Protein AF-A0A9E0HLI6-F1 (afdb_monomer)

pLDDT: mean 82.78, std 9.93, range [48.47, 95.69]

Nearest PDB structures (foldseek):
  3kdg-assembly1_B  TM=6.572E-01  e=7.613E-06  Bacillus subtilis
  3kdg-assembly1_A  TM=6.436E-01  e=4.019E-05  Bacillus subtilis
  3kdk-assembly1_B  TM=6.484E-01  e=6.187E-05  Bacillus subtilis
  3gab-assembly3_D-2  TM=6.765E-01  e=1.876E-04  Bacillus subtilis
  3ncv-assembly1_A  TM=6.782E-01  e=1.725E-03  Neisseria gonorrhoeae FA 1090

Sequence (127 aa):
APDHALLASILPELHAMGFQLEALSGRTVVVNGVPAESGGEDPADLLGQLLEQTQAQGGALKTDRQATLARSMARSAMHQPAQALGTAQMHDLIDRLFACEMPYFTPGGKPVLITYGPQELDERFER

Structure (mmCIF, N/CA/C/O backbone):
data_AF-A0A9E0HLI6-F1
#
_entry.id   AF-A0A9E0HLI6-F1
#
loop_
_atom_site.group_PDB
_atom_site.id
_atom_site.type_symbol
_atom_site.label_atom_id
_atom_site.label_alt_id
_atom_site.label_comp_id
_atom_site.label_asym_id
_atom_site.label_entity_id
_atom_site.label_seq_id
_atom_site.pdbx_PDB_ins_code
_atom_site.Cartn_x
_atom_site.Cartn_y
_atom_site.Cartn_z
_atom_site.occupancy
_atom_site.B_iso_or_equiv
_atom_site.auth_seq_id
_atom_site.auth_comp_id
_atom_site.auth_asym_id
_atom_site.auth_atom_id
_atom_site.pdbx_PDB_model_num
ATOM 1 N N . ALA A 1 1 ? 23.115 -0.185 -11.798 1.00 48.47 1 ALA A N 1
ATOM 2 C CA . ALA A 1 1 ? 23.795 -1.450 -12.155 1.00 48.47 1 ALA A CA 1
ATOM 3 C C . ALA A 1 1 ? 23.010 -2.645 -11.612 1.00 48.47 1 ALA A C 1
ATOM 5 O O . ALA A 1 1 ? 22.706 -3.509 -12.421 1.00 48.47 1 ALA A O 1
ATOM 6 N N . PRO A 1 2 ? 22.580 -2.660 -10.334 1.00 64.06 2 PRO A N 1
ATOM 7 C CA . PRO A 1 2 ? 21.616 -3.651 -9.839 1.00 64.06 2 PRO A CA 1
ATOM 8 C C . PRO A 1 2 ? 20.154 -3.335 -10.216 1.00 64.06 2 PRO A C 1
ATOM 10 O O . PRO A 1 2 ? 19.418 -4.248 -10.574 1.00 64.06 2 PRO A O 1
ATOM 13 N N . ASP A 1 3 ? 19.752 -2.057 -10.241 1.00 72.75 3 ASP A N 1
ATOM 14 C CA . ASP A 1 3 ? 18.327 -1.688 -10.372 1.00 72.75 3 ASP A CA 1
ATOM 15 C C . ASP A 1 3 ? 17.706 -2.056 -11.720 1.00 72.75 3 ASP A C 1
ATOM 17 O O . ASP A 1 3 ? 16.580 -2.530 -11.761 1.00 72.75 3 ASP A O 1
ATOM 21 N N . HIS A 1 4 ? 18.441 -1.909 -12.830 1.00 80.38 4 HIS A N 1
ATOM 22 C CA . HIS A 1 4 ? 17.942 -2.326 -14.146 1.00 80.38 4 HIS A CA 1
ATOM 23 C C . HIS A 1 4 ? 17.760 -3.848 -14.208 1.00 80.38 4 HIS A C 1
ATOM 25 O O . HIS A 1 4 ? 16.746 -4.324 -14.716 1.00 80.38 4 HIS A O 1
ATOM 31 N N . ALA A 1 5 ? 18.728 -4.624 -13.713 1.00 80.50 5 ALA A N 1
ATOM 32 C CA . ALA A 1 5 ? 18.629 -6.081 -13.720 1.00 80.50 5 ALA A CA 1
ATOM 33 C C . ALA A 1 5 ? 17.463 -6.552 -12.837 1.00 80.50 5 ALA A C 1
ATOM 35 O O . ALA A 1 5 ? 16.698 -7.430 -13.235 1.00 80.50 5 ALA A O 1
ATOM 36 N N . LEU A 1 6 ? 17.281 -5.909 -11.679 1.00 82.00 6 LEU A N 1
ATOM 37 C CA . LEU A 1 6 ? 16.135 -6.143 -10.813 1.00 82.00 6 LEU A CA 1
ATOM 38 C C . LEU A 1 6 ? 14.825 -5.786 -11.518 1.00 82.00 6 LEU A C 1
ATOM 40 O O . LEU A 1 6 ? 13.954 -6.646 -11.590 1.00 82.00 6 LEU A O 1
ATOM 44 N N . LEU A 1 7 ? 14.704 -4.583 -12.084 1.00 85.00 7 LEU A N 1
ATOM 45 C CA . LEU A 1 7 ? 13.510 -4.118 -12.794 1.00 85.00 7 LEU A CA 1
ATOM 46 C C . LEU A 1 7 ? 13.133 -5.062 -13.935 1.00 85.00 7 LEU A C 1
ATOM 48 O O . LEU A 1 7 ? 11.987 -5.485 -14.016 1.00 85.00 7 LEU A O 1
ATOM 52 N N . ALA A 1 8 ? 14.099 -5.453 -14.769 1.00 83.31 8 ALA A N 1
ATOM 53 C CA . ALA A 1 8 ? 13.871 -6.404 -15.853 1.00 83.31 8 ALA A CA 1
ATOM 54 C C . ALA A 1 8 ? 13.378 -7.758 -15.328 1.00 83.31 8 ALA A C 1
ATOM 56 O O . ALA A 1 8 ? 12.525 -8.386 -15.947 1.00 83.31 8 ALA A O 1
ATOM 57 N N . SER A 1 9 ? 13.879 -8.193 -14.167 1.00 83.81 9 SER A N 1
ATOM 58 C CA . SER A 1 9 ? 13.417 -9.433 -13.557 1.00 83.81 9 SER A CA 1
ATOM 59 C C . SER A 1 9 ? 11.980 -9.333 -13.042 1.00 83.81 9 SER A C 1
ATOM 61 O O . SER A 1 9 ? 11.282 -10.338 -13.132 1.00 83.81 9 SER A O 1
ATOM 63 N N . ILE A 1 10 ? 11.565 -8.195 -12.455 1.00 84.56 10 ILE A N 1
ATOM 64 C CA . ILE A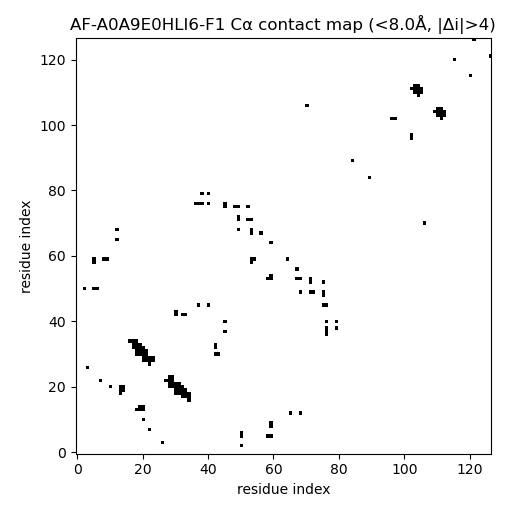 1 10 ? 10.247 -7.993 -11.807 1.00 84.56 10 ILE A CA 1
ATOM 65 C C . ILE A 1 10 ? 9.199 -7.349 -12.733 1.00 84.56 10 ILE A C 1
ATOM 67 O O . ILE A 1 10 ? 8.094 -7.041 -12.294 1.00 84.56 10 ILE A O 1
ATOM 71 N N . LEU A 1 11 ? 9.550 -7.079 -13.994 1.00 86.12 11 LEU A N 1
ATOM 72 C CA . LEU A 1 11 ? 8.691 -6.382 -14.954 1.00 86.12 11 LEU A CA 1
ATOM 73 C C . LEU A 1 11 ? 7.308 -7.047 -15.117 1.00 86.12 11 LEU A C 1
ATOM 75 O O . LEU A 1 11 ? 6.317 -6.317 -15.082 1.00 86.12 11 LEU A O 1
ATOM 79 N N . PRO A 1 12 ? 7.195 -8.389 -15.234 1.00 85.81 12 PRO A N 1
ATOM 80 C CA . PRO A 1 12 ? 5.893 -9.049 -15.342 1.00 85.81 12 PRO A CA 1
ATOM 81 C C . PRO A 1 12 ? 5.006 -8.815 -14.114 1.00 85.81 12 PRO A C 1
ATOM 83 O O . PRO A 1 12 ? 3.805 -8.589 -14.245 1.00 85.81 12 PRO A O 1
ATOM 86 N N . GLU A 1 13 ? 5.585 -8.840 -12.914 1.00 84.69 13 GLU A N 1
ATOM 87 C CA . GLU A 1 13 ? 4.858 -8.581 -11.674 1.00 84.69 13 GLU A CA 1
ATOM 88 C C . GLU A 1 13 ? 4.461 -7.106 -11.542 1.00 84.69 13 GLU A C 1
ATOM 90 O O . GLU A 1 13 ? 3.360 -6.813 -11.081 1.00 84.69 13 GLU A O 1
ATOM 95 N N . LEU A 1 14 ? 5.311 -6.173 -11.986 1.00 85.81 14 LEU A N 1
ATOM 96 C CA . LEU A 1 14 ? 4.966 -4.749 -12.053 1.00 85.81 14 LEU A CA 1
ATOM 97 C C . LEU A 1 14 ? 3.782 -4.512 -12.999 1.00 85.81 14 LEU A C 1
ATOM 99 O O . LEU A 1 14 ? 2.852 -3.790 -12.638 1.00 85.81 14 LEU A O 1
ATOM 103 N N . HIS A 1 15 ? 3.770 -5.163 -14.167 1.00 88.06 15 HIS A N 1
ATOM 104 C CA . HIS A 1 15 ? 2.632 -5.117 -15.091 1.00 88.06 15 HIS A CA 1
ATOM 105 C C . HIS A 1 15 ? 1.359 -5.691 -14.462 1.00 88.06 15 HIS A C 1
ATOM 107 O O . HIS A 1 15 ? 0.297 -5.083 -14.579 1.00 88.06 15 HIS A O 1
ATOM 113 N N . ALA A 1 16 ? 1.457 -6.809 -13.736 1.00 85.12 16 ALA A N 1
ATOM 114 C CA . ALA A 1 16 ? 0.320 -7.400 -13.025 1.00 85.12 16 ALA A CA 1
ATOM 115 C C . ALA A 1 16 ? -0.231 -6.497 -11.906 1.00 85.12 16 ALA A C 1
ATOM 117 O O . ALA A 1 16 ? -1.425 -6.533 -11.625 1.00 85.12 16 ALA A O 1
ATOM 118 N N . MET A 1 17 ? 0.618 -5.669 -11.292 1.00 81.56 17 MET A N 1
ATOM 119 C CA . MET A 1 17 ? 0.205 -4.660 -10.310 1.00 81.56 17 MET A CA 1
ATOM 120 C C . MET A 1 17 ? -0.362 -3.383 -10.950 1.00 81.56 17 MET A C 1
ATOM 122 O O . MET A 1 17 ? -0.797 -2.495 -10.226 1.00 81.56 17 MET A O 1
ATOM 126 N N . GLY A 1 18 ? -0.375 -3.276 -12.283 1.00 85.94 18 GLY A N 1
ATOM 127 C CA . GLY A 1 18 ? -0.958 -2.146 -13.011 1.00 85.94 18 GLY A CA 1
ATOM 128 C C . GLY A 1 18 ? 0.038 -1.077 -13.463 1.00 85.94 18 GLY A C 1
ATOM 129 O O . GLY A 1 18 ? -0.382 -0.053 -14.000 1.00 85.94 18 GLY A O 1
ATOM 130 N N . PHE A 1 19 ? 1.347 -1.288 -13.294 1.00 88.25 19 PHE A N 1
ATOM 131 C CA . PHE A 1 19 ? 2.341 -0.415 -13.917 1.00 88.25 19 PHE A CA 1
ATOM 132 C C . PHE A 1 19 ? 2.413 -0.679 -15.422 1.00 88.25 19 PHE A C 1
ATOM 134 O O . PHE A 1 19 ? 2.403 -1.823 -15.867 1.00 88.25 19 PHE A O 1
ATOM 141 N N . GLN A 1 20 ? 2.566 0.373 -16.217 1.00 90.19 20 GLN A N 1
ATOM 142 C CA . GLN A 1 20 ? 2.814 0.270 -17.653 1.00 90.19 20 GLN A CA 1
ATOM 143 C C . GLN A 1 20 ? 4.215 0.802 -17.928 1.00 90.19 20 GLN A C 1
ATOM 145 O O . GLN A 1 20 ? 4.432 2.009 -18.024 1.00 90.19 20 GLN A O 1
ATOM 150 N N . LEU A 1 21 ? 5.177 -0.119 -17.985 1.00 89.75 21 LEU A N 1
ATOM 151 C CA . LEU A 1 21 ? 6.600 0.187 -18.122 1.00 89.75 21 LEU A CA 1
ATOM 152 C C . LEU A 1 21 ? 7.147 -0.370 -19.429 1.00 89.75 21 LEU A C 1
ATOM 154 O O . LEU A 1 21 ? 6.914 -1.540 -19.742 1.00 89.75 21 LEU A O 1
ATOM 158 N N . GLU A 1 22 ? 7.947 0.437 -20.116 1.00 86.50 22 GLU A N 1
ATOM 159 C CA . GLU A 1 22 ? 8.702 0.041 -21.301 1.00 86.50 22 GLU A CA 1
ATOM 160 C C . GLU A 1 22 ? 10.197 0.278 -21.075 1.00 86.50 22 GLU A C 1
ATOM 162 O O . GLU A 1 22 ? 10.638 1.388 -20.775 1.00 86.50 22 GLU A O 1
ATOM 167 N N . ALA A 1 23 ? 10.999 -0.779 -21.211 1.00 80.00 23 ALA A N 1
ATOM 168 C CA . ALA A 1 23 ? 12.450 -0.662 -21.161 1.00 80.00 23 ALA A CA 1
ATOM 169 C C . ALA A 1 23 ? 12.977 -0.201 -22.527 1.00 80.00 23 ALA A C 1
ATOM 171 O O . ALA A 1 23 ? 12.761 -0.868 -23.539 1.00 80.00 23 ALA A O 1
ATOM 172 N N . LEU A 1 24 ? 13.693 0.924 -22.551 1.00 80.31 24 LEU A N 1
ATOM 173 C CA . LEU A 1 24 ? 14.417 1.395 -23.729 1.00 80.31 24 LEU A CA 1
ATOM 174 C C . LEU A 1 24 ? 15.862 0.884 -23.713 1.00 80.31 24 LEU A C 1
ATOM 176 O O . LEU A 1 24 ? 16.362 0.353 -22.721 1.00 80.31 24 LEU A O 1
ATOM 180 N N . SER A 1 25 ? 16.565 1.069 -24.830 1.00 75.88 25 SER A N 1
ATOM 181 C CA . SER A 1 25 ? 17.986 0.742 -24.935 1.00 75.88 25 SER A CA 1
ATOM 182 C C . SER A 1 25 ? 18.816 1.449 -23.855 1.00 75.88 25 SER A C 1
ATOM 184 O O . SER A 1 25 ? 18.703 2.661 -23.666 1.00 75.88 25 SER A O 1
ATOM 186 N N . GLY A 1 26 ? 19.705 0.707 -23.193 1.00 75.75 26 GLY A N 1
ATOM 187 C CA . GLY A 1 26 ? 20.623 1.250 -22.193 1.00 75.75 26 GLY A CA 1
ATOM 188 C C . GLY A 1 26 ? 20.092 1.124 -20.766 1.00 75.75 26 GLY A C 1
ATOM 189 O O . GLY A 1 26 ? 20.014 0.021 -20.244 1.00 75.75 26 GLY A O 1
ATOM 190 N N . ARG A 1 27 ? 19.838 2.253 -20.092 1.00 78.56 27 ARG A N 1
ATOM 191 C CA . ARG A 1 27 ? 19.412 2.318 -18.674 1.00 78.56 27 ARG A CA 1
ATOM 192 C C . ARG A 1 27 ? 18.173 3.187 -18.473 1.00 78.56 27 ARG A C 1
ATOM 194 O O . ARG A 1 27 ? 17.992 3.768 -17.407 1.00 78.56 27 ARG A O 1
ATOM 201 N N . THR A 1 28 ? 17.361 3.292 -19.513 1.00 82.75 28 THR A N 1
ATOM 202 C CA . THR A 1 28 ? 16.213 4.190 -19.560 1.00 82.75 28 THR A CA 1
ATOM 203 C C . THR A 1 28 ? 14.939 3.366 -19.561 1.00 82.75 28 THR A C 1
ATOM 205 O O . THR A 1 28 ? 14.810 2.415 -20.328 1.00 82.75 28 THR A O 1
ATOM 208 N N . VAL A 1 29 ? 14.000 3.740 -18.699 1.00 85.94 29 VAL A N 1
ATOM 209 C CA . VAL A 1 29 ? 12.670 3.138 -18.621 1.00 85.94 29 VAL A CA 1
ATOM 210 C C . VAL A 1 29 ? 11.652 4.246 -18.820 1.00 85.94 29 VAL A C 1
ATOM 212 O O . VAL A 1 29 ? 11.795 5.330 -18.256 1.00 85.94 29 VAL A O 1
ATOM 215 N N . VAL A 1 30 ? 10.649 3.974 -19.643 1.00 88.81 30 VAL A N 1
ATOM 216 C CA . VAL A 1 30 ? 9.499 4.848 -19.850 1.00 88.81 30 VAL A CA 1
ATOM 217 C C . VAL A 1 30 ? 8.360 4.339 -18.983 1.00 88.81 30 VAL A C 1
ATOM 219 O O . VAL A 1 30 ? 8.032 3.151 -19.012 1.00 88.81 30 VAL A O 1
ATOM 222 N N . VAL A 1 31 ? 7.769 5.246 -18.207 1.00 89.06 31 VAL A N 1
ATOM 223 C CA . VAL A 1 31 ? 6.571 4.981 -17.411 1.00 89.06 31 VAL A CA 1
ATOM 224 C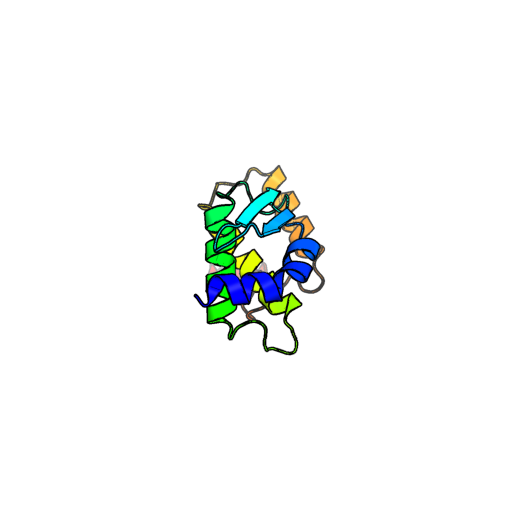 C . VAL A 1 31 ? 5.380 5.577 -18.150 1.00 89.06 31 VAL A C 1
ATOM 226 O O . VAL A 1 31 ? 5.196 6.790 -18.159 1.00 89.06 31 VAL A O 1
ATOM 229 N N . ASN A 1 32 ? 4.590 4.721 -18.792 1.00 88.69 32 ASN A N 1
ATOM 230 C CA . ASN A 1 32 ? 3.373 5.112 -19.508 1.00 88.69 32 ASN A CA 1
ATOM 231 C C . ASN A 1 32 ? 2.155 5.177 -18.573 1.00 88.69 32 ASN A C 1
ATOM 233 O O . ASN A 1 32 ? 1.173 5.848 -18.879 1.00 88.69 32 ASN A O 1
ATOM 237 N N . GLY A 1 33 ? 2.223 4.503 -17.422 1.00 86.75 33 GLY A N 1
ATOM 238 C CA . GLY A 1 33 ? 1.136 4.457 -16.453 1.00 86.75 33 GLY A CA 1
ATOM 239 C C . GLY A 1 33 ? 1.552 3.834 -15.126 1.00 86.75 33 GLY A C 1
ATOM 240 O O . GLY A 1 33 ? 2.462 3.003 -15.064 1.00 86.75 33 GLY A O 1
ATOM 241 N N . VAL A 1 34 ? 0.859 4.244 -14.068 1.00 87.31 34 VAL A N 1
ATOM 242 C CA . VAL A 1 34 ? 0.995 3.724 -12.703 1.00 87.31 34 VAL A CA 1
ATOM 243 C C . VAL A 1 34 ? -0.371 3.251 -12.195 1.00 87.31 34 VAL A C 1
ATOM 245 O O . VAL A 1 34 ? -1.397 3.686 -12.729 1.00 87.31 34 VAL A O 1
ATOM 248 N N . PRO A 1 35 ? -0.415 2.376 -11.178 1.00 83.44 35 PRO A N 1
ATOM 249 C CA . PRO A 1 35 ? -1.671 1.907 -10.599 1.00 83.44 35 PRO A CA 1
ATOM 250 C C . PRO A 1 35 ? -2.486 3.078 -10.041 1.00 83.44 35 PRO A C 1
ATOM 252 O O . PRO A 1 35 ? -1.925 3.981 -9.428 1.00 83.44 35 PRO A O 1
ATOM 255 N N . ALA A 1 36 ? -3.811 3.059 -10.205 1.00 79.19 36 ALA A N 1
ATOM 256 C CA . ALA A 1 36 ? -4.681 4.171 -9.791 1.00 79.19 36 ALA A CA 1
ATOM 257 C C . ALA A 1 36 ? -4.606 4.480 -8.282 1.00 79.19 36 ALA A C 1
ATOM 259 O O . ALA A 1 36 ? -4.866 5.599 -7.845 1.00 79.19 36 ALA A O 1
ATOM 260 N N . GLU A 1 37 ? -4.229 3.483 -7.489 1.00 71.94 37 GLU A N 1
ATOM 261 C CA . GLU A 1 37 ? -4.075 3.556 -6.040 1.00 71.94 37 GLU A CA 1
ATOM 262 C C . GLU A 1 37 ? -2.713 4.089 -5.561 1.00 71.94 37 GLU A C 1
ATOM 264 O O . GLU A 1 37 ? -2.483 4.172 -4.359 1.00 71.94 37 GLU A O 1
ATOM 269 N N . SER A 1 38 ? -1.832 4.537 -6.467 1.00 70.81 38 SER A N 1
ATOM 270 C CA . SER A 1 38 ? -0.546 5.162 -6.113 1.00 70.81 38 SER A CA 1
ATOM 271 C C . SER A 1 38 ? -0.641 6.612 -5.608 1.00 70.81 38 SER A C 1
ATOM 273 O O . SER A 1 38 ? 0.377 7.244 -5.332 1.00 70.81 38 SER A O 1
ATOM 275 N N . GLY A 1 39 ? -1.847 7.175 -5.500 1.00 66.69 39 GLY A N 1
ATOM 276 C CA . GLY A 1 39 ? -2.083 8.461 -4.831 1.00 66.69 39 GLY A CA 1
ATOM 277 C C . GLY A 1 39 ? -1.573 9.709 -5.565 1.00 66.69 39 GLY A C 1
ATOM 278 O O . GLY A 1 39 ? -1.677 10.806 -5.022 1.00 66.69 39 GLY A O 1
ATOM 279 N N . GLY A 1 40 ? -1.061 9.594 -6.794 1.00 67.81 40 GLY A N 1
ATOM 280 C CA . GLY A 1 40 ? -0.542 10.743 -7.552 1.00 67.81 40 GLY A CA 1
ATOM 281 C C . GLY A 1 40 ? 0.879 11.169 -7.163 1.00 67.81 40 GLY A C 1
ATOM 282 O O . GLY A 1 40 ? 1.264 12.307 -7.421 1.00 67.81 40 GLY A O 1
ATOM 283 N N . GLU A 1 41 ? 1.645 10.273 -6.537 1.00 72.00 41 GLU A N 1
ATOM 284 C CA . GLU A 1 41 ? 3.095 10.421 -6.379 1.00 72.00 41 GLU A CA 1
ATOM 285 C C . GLU A 1 41 ? 3.799 10.483 -7.747 1.00 72.00 41 GLU A C 1
ATOM 287 O O . GLU A 1 41 ? 3.281 9.967 -8.745 1.00 72.00 41 GLU A O 1
ATOM 292 N N . ASP A 1 42 ? 4.978 11.113 -7.803 1.00 83.00 42 ASP A N 1
ATOM 293 C CA . ASP A 1 42 ? 5.786 11.107 -9.021 1.00 83.00 42 ASP A CA 1
ATOM 294 C C . ASP A 1 42 ? 6.105 9.651 -9.428 1.00 83.00 42 ASP A C 1
ATOM 296 O O . ASP A 1 42 ? 6.606 8.870 -8.610 1.00 83.00 42 ASP A O 1
ATOM 300 N N . PRO A 1 43 ? 5.813 9.245 -10.677 1.00 84.06 43 PRO A N 1
ATOM 301 C CA . PRO A 1 43 ? 6.004 7.865 -11.111 1.00 84.06 43 PRO A CA 1
ATOM 302 C C . PRO A 1 43 ? 7.447 7.362 -11.004 1.00 84.06 43 PRO A C 1
ATOM 304 O O . PRO A 1 43 ? 7.656 6.162 -10.805 1.00 84.06 43 PRO A O 1
ATOM 307 N N . ALA A 1 44 ? 8.440 8.244 -11.162 1.00 84.25 44 ALA A N 1
ATOM 308 C CA . ALA A 1 44 ? 9.842 7.871 -11.046 1.00 84.25 44 ALA A CA 1
ATOM 309 C C . ALA A 1 44 ? 10.229 7.659 -9.579 1.00 84.25 44 ALA A C 1
ATOM 311 O O . ALA A 1 44 ? 10.900 6.669 -9.277 1.00 84.25 44 ALA A O 1
ATOM 312 N N . ASP A 1 45 ? 9.752 8.519 -8.676 1.00 84.81 45 ASP A N 1
ATOM 313 C CA . ASP A 1 45 ? 9.967 8.368 -7.233 1.00 84.81 45 ASP A CA 1
ATOM 314 C C . ASP A 1 45 ? 9.312 7.088 -6.703 1.00 84.81 45 ASP A C 1
ATOM 316 O O . ASP A 1 45 ? 9.971 6.288 -6.037 1.00 84.81 45 ASP A O 1
ATOM 320 N N . LEU A 1 46 ? 8.054 6.829 -7.074 1.00 84.50 46 LEU A N 1
ATOM 321 C CA . LEU A 1 46 ? 7.330 5.612 -6.701 1.00 84.50 46 LEU A CA 1
ATOM 322 C C . LEU A 1 46 ? 8.077 4.348 -7.151 1.00 84.50 46 LEU A C 1
ATOM 324 O O . LEU A 1 46 ? 8.258 3.402 -6.377 1.00 84.50 46 LEU A O 1
ATOM 328 N N . LEU A 1 47 ? 8.526 4.323 -8.411 1.00 86.12 47 LEU A N 1
ATOM 329 C CA . LEU A 1 47 ? 9.270 3.194 -8.964 1.00 86.12 47 LEU A CA 1
ATOM 330 C C . LEU A 1 47 ? 10.632 3.027 -8.276 1.00 86.12 47 LEU A C 1
ATOM 332 O O . LEU A 1 47 ? 11.023 1.901 -7.961 1.00 86.12 47 LEU A O 1
ATOM 336 N N . GLY A 1 48 ? 11.339 4.128 -8.016 1.00 86.38 48 GLY A N 1
ATOM 337 C CA . GLY A 1 48 ? 12.610 4.132 -7.295 1.00 86.38 48 GLY A CA 1
ATOM 338 C C . GLY A 1 48 ? 12.465 3.557 -5.887 1.00 86.38 48 GLY A C 1
ATOM 339 O O . GLY A 1 48 ? 13.144 2.588 -5.543 1.00 86.38 48 GLY A O 1
ATOM 340 N N . GLN A 1 49 ? 11.508 4.070 -5.112 1.00 85.38 49 GLN A N 1
ATOM 341 C CA . GLN A 1 49 ? 11.219 3.586 -3.764 1.00 85.38 49 GLN A CA 1
ATOM 342 C C . GLN A 1 49 ? 10.821 2.106 -3.762 1.00 85.38 49 GLN A C 1
ATOM 344 O O . GLN A 1 49 ? 11.281 1.342 -2.914 1.00 85.38 49 GLN A O 1
ATOM 349 N N . LEU A 1 50 ? 9.998 1.663 -4.717 1.00 85.94 50 LEU A N 1
ATOM 350 C CA . LEU A 1 50 ? 9.604 0.258 -4.819 1.00 85.94 50 LEU A CA 1
ATOM 351 C C . LEU A 1 50 ? 10.820 -0.646 -5.050 1.00 85.94 50 LEU A C 1
ATOM 353 O O . LEU A 1 50 ? 10.936 -1.703 -4.417 1.00 85.94 50 LEU A O 1
ATOM 357 N N . LEU A 1 51 ? 11.740 -0.244 -5.932 1.00 85.75 51 LEU A N 1
ATOM 358 C CA . LEU A 1 51 ? 12.974 -0.984 -6.197 1.00 85.75 51 LEU A CA 1
ATOM 359 C C . LEU A 1 51 ? 13.872 -1.036 -4.958 1.00 85.75 51 LEU A C 1
ATOM 361 O O . LEU A 1 51 ? 14.377 -2.111 -4.627 1.00 85.75 51 LEU A O 1
ATOM 365 N N . GLU A 1 52 ? 14.027 0.078 -4.243 1.00 85.88 52 GLU A N 1
ATOM 366 C CA . GLU A 1 52 ? 14.780 0.138 -2.986 1.00 85.88 52 GLU A CA 1
ATOM 367 C C . GLU A 1 52 ? 14.173 -0.777 -1.912 1.00 85.88 52 GLU A C 1
ATOM 369 O O . GLU A 1 52 ? 14.873 -1.609 -1.330 1.00 85.88 52 GLU A O 1
ATOM 374 N N . GLN A 1 53 ? 12.855 -0.707 -1.699 1.00 81.50 53 GLN A N 1
ATOM 375 C CA . GLN A 1 53 ? 12.142 -1.540 -0.723 1.00 81.50 53 GLN A CA 1
ATOM 376 C C . GLN A 1 53 ? 12.222 -3.032 -1.066 1.00 81.50 53 GLN A C 1
ATOM 378 O O . GLN A 1 53 ? 12.339 -3.884 -0.180 1.00 81.50 53 GLN A O 1
ATOM 383 N N . THR A 1 54 ? 12.197 -3.365 -2.357 1.00 82.00 54 THR A N 1
ATOM 384 C CA . THR A 1 54 ? 12.338 -4.745 -2.838 1.00 82.00 54 THR A CA 1
ATOM 385 C C . THR A 1 54 ? 13.755 -5.271 -2.611 1.00 82.00 54 THR A C 1
ATOM 387 O O . THR A 1 54 ? 13.924 -6.418 -2.191 1.00 82.00 54 THR A O 1
ATOM 390 N N . GLN A 1 55 ? 14.782 -4.438 -2.806 1.00 82.38 55 GLN A N 1
ATOM 391 C CA . GLN A 1 55 ? 16.167 -4.791 -2.478 1.00 82.38 55 GLN A CA 1
ATOM 392 C C . GLN A 1 55 ? 16.355 -4.989 -0.973 1.00 82.38 55 GLN A C 1
ATOM 394 O O . GLN A 1 55 ? 16.897 -6.016 -0.559 1.00 82.38 55 GLN A O 1
ATOM 399 N N . ALA A 1 56 ? 15.834 -4.073 -0.152 1.00 80.12 56 ALA A N 1
ATOM 400 C CA . ALA A 1 56 ? 15.915 -4.148 1.307 1.00 80.12 56 ALA A CA 1
ATOM 401 C C . ALA A 1 56 ? 15.261 -5.421 1.877 1.00 80.12 56 ALA A C 1
ATOM 403 O O . ALA A 1 56 ? 15.710 -5.958 2.889 1.00 80.12 56 ALA A O 1
ATOM 404 N N . GLN A 1 57 ? 14.227 -5.951 1.214 1.00 72.12 57 GLN A N 1
ATOM 405 C CA . GLN A 1 57 ? 13.560 -7.196 1.610 1.00 72.12 57 GLN A CA 1
ATOM 406 C C . GLN A 1 57 ? 14.256 -8.480 1.112 1.00 72.12 57 GLN A C 1
ATOM 408 O O . GLN A 1 57 ? 13.744 -9.579 1.359 1.00 72.12 57 GLN A O 1
ATOM 413 N N . GLY A 1 58 ? 15.438 -8.378 0.494 1.00 68.25 58 GLY A N 1
ATOM 414 C CA . GLY A 1 58 ? 16.244 -9.515 0.028 1.00 68.25 58 GLY A CA 1
ATOM 415 C C . GLY A 1 58 ? 16.097 -9.837 -1.464 1.00 68.25 58 GLY A C 1
ATOM 416 O O . GLY A 1 58 ? 16.494 -10.921 -1.891 1.00 68.25 58 GLY A O 1
ATOM 417 N N . GLY A 1 59 ? 15.534 -8.919 -2.255 1.00 63.38 59 GLY A N 1
ATOM 418 C CA . GLY A 1 59 ? 15.364 -9.062 -3.701 1.00 63.38 59 GLY A CA 1
ATOM 419 C C . GLY A 1 59 ? 14.267 -10.050 -4.123 1.00 63.38 59 GLY A C 1
ATOM 420 O O . GLY A 1 59 ? 13.517 -10.590 -3.314 1.00 63.38 59 GLY A O 1
ATOM 421 N N . ALA A 1 60 ? 14.197 -10.306 -5.431 1.00 58.06 60 ALA A N 1
ATOM 422 C CA . ALA A 1 60 ? 13.214 -11.175 -6.090 1.00 58.06 60 ALA A CA 1
ATOM 423 C C . ALA A 1 60 ? 13.376 -12.692 -5.818 1.00 58.06 60 ALA A C 1
ATOM 425 O O . ALA A 1 60 ? 12.648 -13.499 -6.388 1.00 58.06 60 ALA A O 1
ATOM 426 N N . LEU A 1 61 ? 14.340 -13.092 -4.983 1.00 56.25 61 LEU A N 1
ATOM 427 C CA . LEU A 1 61 ? 14.773 -14.485 -4.797 1.00 56.25 61 LEU A CA 1
ATOM 428 C C . LEU A 1 61 ? 13.933 -15.280 -3.780 1.00 56.25 61 LEU A C 1
ATOM 430 O O . LEU A 1 61 ? 14.215 -16.452 -3.537 1.00 56.25 61 LEU A O 1
ATOM 434 N N . LYS A 1 62 ? 12.921 -14.666 -3.157 1.00 56.09 62 LYS A N 1
ATOM 435 C CA . LYS A 1 62 ? 12.054 -15.338 -2.178 1.00 56.09 62 LYS A CA 1
ATOM 436 C C . LYS A 1 62 ? 10.872 -16.028 -2.861 1.00 56.09 62 LYS A C 1
ATOM 438 O O . LYS A 1 62 ? 10.285 -15.483 -3.789 1.00 56.09 62 LYS A O 1
ATOM 443 N N . THR A 1 63 ? 10.471 -17.177 -2.313 1.00 56.81 63 THR A N 1
ATOM 444 C CA . THR A 1 63 ? 9.289 -17.984 -2.686 1.00 56.81 63 THR A CA 1
ATOM 445 C C . THR A 1 63 ? 7.969 -17.194 -2.702 1.00 56.81 63 THR A C 1
ATOM 447 O O . THR A 1 63 ? 6.984 -17.664 -3.254 1.00 56.81 63 THR A O 1
ATOM 450 N N . ASP A 1 64 ? 7.955 -15.981 -2.144 1.00 70.38 64 ASP A N 1
ATOM 451 C CA . ASP A 1 64 ? 6.798 -15.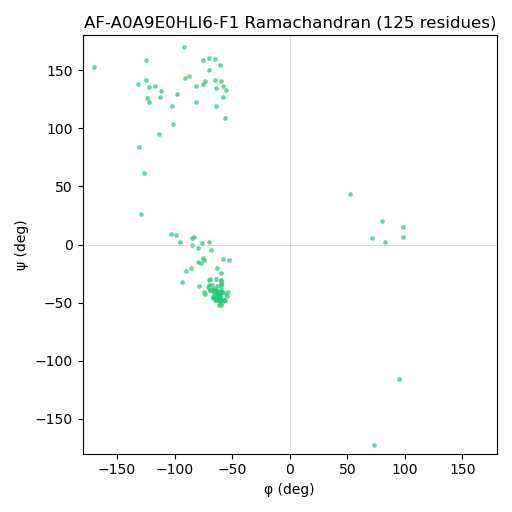090 -2.077 1.00 70.38 64 ASP A CA 1
ATOM 452 C C . ASP A 1 64 ? 7.120 -13.700 -2.655 1.00 70.38 64 ASP A C 1
ATOM 454 O O . ASP A 1 64 ? 7.162 -12.660 -1.981 1.00 70.38 64 ASP A O 1
ATOM 458 N N . ARG A 1 65 ? 7.461 -13.701 -3.941 1.00 74.69 65 ARG A N 1
ATOM 459 C CA . ARG A 1 65 ? 7.845 -12.500 -4.682 1.00 74.69 65 ARG A CA 1
ATOM 460 C C . ARG A 1 65 ? 6.692 -11.507 -4.812 1.00 74.69 65 ARG A C 1
ATOM 462 O O . ARG A 1 65 ? 6.912 -10.307 -4.667 1.00 74.69 65 ARG A O 1
ATOM 469 N N . GLN A 1 66 ? 5.473 -12.004 -5.020 1.00 75.44 66 GLN A N 1
ATOM 470 C CA . GLN A 1 66 ? 4.276 -11.171 -5.115 1.00 75.44 66 GLN A CA 1
ATOM 471 C C . GLN A 1 66 ? 3.972 -10.461 -3.794 1.00 75.44 66 GLN A C 1
ATOM 473 O O . GLN A 1 66 ? 3.809 -9.243 -3.817 1.00 75.44 66 GLN A O 1
ATOM 478 N N . ALA A 1 67 ? 3.982 -11.141 -2.638 1.00 79.00 67 ALA A N 1
ATOM 479 C CA . ALA A 1 67 ? 3.732 -10.430 -1.382 1.00 79.00 67 ALA A CA 1
ATOM 480 C C . ALA A 1 67 ? 4.881 -9.489 -1.006 1.00 79.00 67 ALA A C 1
ATOM 482 O O . ALA A 1 67 ? 4.651 -8.457 -0.376 1.00 79.00 67 ALA A O 1
ATOM 483 N N . THR A 1 68 ? 6.120 -9.810 -1.398 1.00 80.69 68 THR A N 1
ATOM 484 C CA . THR A 1 68 ? 7.258 -8.895 -1.214 1.00 80.69 68 THR A CA 1
ATOM 485 C C . THR A 1 68 ? 7.036 -7.597 -1.991 1.00 80.69 68 THR A C 1
ATOM 487 O O . THR A 1 68 ? 7.168 -6.516 -1.419 1.00 80.69 68 THR A O 1
ATOM 490 N N . LEU A 1 69 ? 6.639 -7.698 -3.262 1.00 81.69 69 LEU A N 1
ATOM 491 C CA . LEU A 1 69 ? 6.347 -6.544 -4.112 1.00 81.69 69 LEU A CA 1
ATOM 492 C C . LEU A 1 69 ? 5.119 -5.764 -3.633 1.00 81.69 69 LEU A C 1
ATOM 494 O O . LEU A 1 69 ? 5.205 -4.547 -3.494 1.00 81.69 69 LEU A O 1
ATOM 498 N N . ALA A 1 70 ? 4.025 -6.446 -3.288 1.00 82.75 70 ALA A N 1
ATOM 499 C CA . ALA A 1 70 ? 2.829 -5.813 -2.736 1.00 82.75 70 ALA A CA 1
ATOM 500 C C . ALA A 1 70 ? 3.138 -5.054 -1.435 1.00 82.75 70 ALA A C 1
ATOM 502 O O . ALA A 1 70 ? 2.689 -3.926 -1.244 1.00 82.75 70 ALA A O 1
ATOM 503 N N . ARG A 1 71 ? 3.971 -5.624 -0.551 1.00 82.50 71 ARG A N 1
ATOM 504 C CA . ARG A 1 71 ? 4.406 -4.955 0.685 1.00 82.50 71 ARG A CA 1
ATOM 505 C C . ARG A 1 71 ? 5.292 -3.744 0.403 1.00 82.50 71 ARG A C 1
ATOM 507 O O . ARG A 1 71 ? 5.163 -2.737 1.095 1.00 82.50 71 ARG A O 1
ATOM 514 N N . SER A 1 72 ? 6.197 -3.846 -0.570 1.00 83.69 72 SER A N 1
ATOM 515 C CA . SER A 1 72 ? 7.024 -2.717 -1.010 1.00 83.69 72 SER A CA 1
ATOM 516 C C . SER A 1 72 ? 6.154 -1.587 -1.560 1.00 83.69 72 SER A C 1
ATOM 518 O O . SER A 1 72 ? 6.284 -0.459 -1.102 1.00 83.69 72 SER A O 1
ATOM 520 N N . MET A 1 73 ? 5.208 -1.903 -2.447 1.00 81.50 73 MET A N 1
ATOM 521 C CA . MET A 1 73 ? 4.271 -0.937 -3.023 1.00 81.50 73 MET A CA 1
ATOM 522 C C . MET A 1 73 ? 3.400 -0.268 -1.954 1.00 81.50 73 MET A C 1
ATOM 524 O O . MET A 1 73 ? 3.308 0.954 -1.931 1.00 81.50 73 MET A O 1
ATOM 528 N N . ALA A 1 74 ? 2.825 -1.038 -1.024 1.00 84.06 74 ALA A N 1
ATOM 529 C CA . ALA A 1 74 ? 2.018 -0.490 0.067 1.00 84.06 74 ALA A CA 1
ATOM 530 C C . ALA A 1 74 ? 2.815 0.479 0.962 1.00 84.06 74 ALA A C 1
ATOM 532 O O . ALA A 1 74 ? 2.263 1.449 1.473 1.00 84.06 74 ALA A O 1
ATOM 533 N N . ARG A 1 75 ? 4.119 0.234 1.153 1.00 80.25 75 ARG A N 1
ATOM 534 C CA . ARG A 1 75 ? 5.007 1.137 1.903 1.00 80.25 75 ARG A CA 1
ATOM 535 C C . ARG A 1 75 ? 5.349 2.399 1.125 1.00 80.25 75 ARG A C 1
ATOM 537 O O . ARG A 1 75 ? 5.340 3.464 1.727 1.00 80.25 75 ARG A O 1
ATOM 544 N N . SER A 1 76 ? 5.632 2.281 -0.169 1.00 78.00 76 SER A N 1
ATOM 545 C CA . SER A 1 76 ? 5.891 3.442 -1.025 1.00 78.00 76 SER A CA 1
ATOM 546 C C . SER A 1 76 ? 4.663 4.354 -1.093 1.00 78.00 76 SER A C 1
ATOM 548 O O . SER A 1 76 ? 4.761 5.533 -0.787 1.00 78.00 76 SER A O 1
ATOM 550 N N . ALA A 1 77 ? 3.469 3.785 -1.293 1.00 76.06 77 ALA A N 1
ATOM 551 C CA . ALA A 1 77 ? 2.215 4.544 -1.320 1.00 76.06 77 ALA A CA 1
ATOM 552 C C . ALA A 1 77 ? 1.868 5.241 0.015 1.00 76.06 77 ALA A C 1
ATOM 554 O O . ALA A 1 77 ? 1.086 6.189 0.039 1.00 76.06 77 ALA A O 1
ATOM 555 N N . MET A 1 78 ? 2.446 4.802 1.140 1.00 74.00 78 MET A N 1
ATOM 556 C CA . MET A 1 78 ? 2.225 5.409 2.459 1.00 74.00 78 MET A CA 1
ATOM 557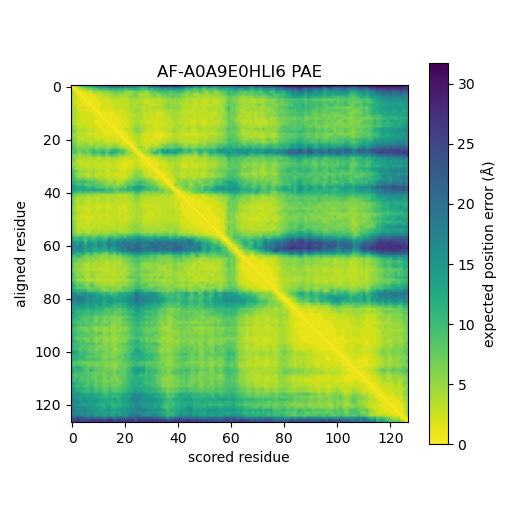 C C . MET A 1 78 ? 2.961 6.751 2.633 1.00 74.00 78 MET A C 1
ATOM 559 O O . MET A 1 78 ? 2.664 7.480 3.576 1.00 74.00 78 MET A O 1
ATOM 563 N N . HIS A 1 79 ? 3.909 7.108 1.757 1.00 64.00 79 HIS A N 1
ATOM 564 C CA . HIS A 1 79 ? 4.721 8.322 1.912 1.00 64.00 79 HIS A CA 1
ATOM 565 C C . HIS A 1 79 ? 3.954 9.642 1.746 1.00 64.00 79 HIS A C 1
ATOM 567 O O . HIS A 1 79 ? 4.513 10.712 2.003 1.00 64.00 79 HIS A O 1
ATOM 573 N N . GLN A 1 80 ? 2.672 9.590 1.384 1.00 63.78 80 GLN A N 1
ATOM 574 C CA . GLN A 1 80 ? 1.841 10.782 1.318 1.00 63.78 80 GLN A CA 1
ATOM 575 C C . GLN A 1 80 ? 1.670 11.420 2.708 1.00 63.78 80 GLN A C 1
ATOM 577 O O . GLN A 1 80 ? 1.407 10.717 3.689 1.00 63.78 80 GLN A O 1
ATOM 582 N N . PRO A 1 81 ? 1.805 12.755 2.826 1.00 63.16 81 PRO A N 1
ATOM 583 C CA . PRO A 1 81 ? 1.589 13.438 4.092 1.00 63.16 81 PRO A CA 1
ATOM 584 C C . PRO A 1 81 ? 0.171 13.166 4.596 1.00 63.16 81 PRO A C 1
ATOM 586 O O . PRO A 1 81 ? -0.791 13.227 3.830 1.00 63.16 81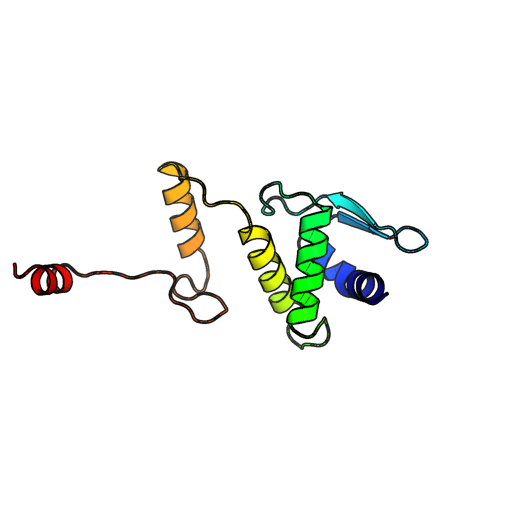 PRO A O 1
ATOM 589 N N . ALA A 1 82 ? 0.047 12.880 5.894 1.00 67.50 82 ALA A N 1
ATOM 590 C CA . ALA A 1 82 ? -1.239 12.615 6.521 1.00 67.50 82 ALA A CA 1
ATOM 591 C C . ALA A 1 82 ? -2.187 13.803 6.295 1.00 67.50 82 ALA A C 1
ATOM 593 O O . ALA A 1 82 ? -2.005 14.885 6.857 1.00 67.50 82 ALA A O 1
ATOM 594 N N . GLN A 1 83 ? -3.192 13.596 5.449 1.00 75.88 83 GLN A N 1
ATOM 595 C CA . GLN A 1 83 ? -4.242 14.565 5.190 1.00 75.88 83 GLN A CA 1
ATOM 596 C C . GLN A 1 83 ? -5.400 14.327 6.160 1.00 75.88 83 GLN A C 1
ATOM 598 O O . GLN A 1 83 ? -5.741 13.188 6.481 1.00 75.88 83 GLN A O 1
ATOM 603 N N . ALA A 1 84 ? -6.034 15.408 6.615 1.00 85.62 84 ALA A N 1
ATOM 604 C CA . ALA A 1 84 ? -7.297 15.295 7.329 1.00 85.62 84 ALA A CA 1
ATOM 605 C C . ALA A 1 84 ? -8.362 14.718 6.384 1.00 85.62 84 ALA A C 1
ATOM 607 O O . ALA A 1 84 ? -8.666 15.311 5.348 1.00 85.62 84 ALA A O 1
ATOM 608 N N . LEU A 1 85 ? -8.918 13.564 6.749 1.00 87.06 85 LEU A N 1
ATOM 609 C CA . LEU A 1 85 ? -9.968 12.907 5.979 1.00 87.06 85 LEU A CA 1
ATOM 610 C C . LEU A 1 85 ? -11.329 13.529 6.297 1.00 87.06 85 LEU A C 1
ATOM 612 O O . LEU A 1 85 ? -11.673 13.760 7.457 1.00 87.06 85 LEU A O 1
ATOM 616 N N . GLY A 1 86 ? -12.132 13.762 5.261 1.00 93.62 86 GLY A N 1
ATOM 617 C CA . GLY A 1 86 ? -13.548 14.078 5.432 1.00 93.62 86 GLY A CA 1
ATOM 618 C C . GLY A 1 86 ? -14.340 12.857 5.909 1.00 93.62 86 GLY A C 1
ATOM 619 O O . GLY A 1 86 ? -13.927 11.717 5.709 1.00 93.62 86 GLY A O 1
ATOM 620 N N . THR A 1 87 ? -15.525 13.067 6.487 1.00 94.56 87 THR A N 1
ATOM 621 C CA . THR A 1 87 ? -16.367 11.978 7.020 1.00 94.56 87 THR A CA 1
ATOM 622 C C . THR A 1 87 ? -16.654 10.873 6.002 1.00 94.56 87 THR A C 1
ATOM 624 O O . THR A 1 87 ? -16.570 9.698 6.341 1.00 94.56 87 THR A O 1
ATOM 627 N N . ALA A 1 88 ? -16.927 11.227 4.744 1.00 94.19 88 ALA A N 1
ATOM 628 C CA . ALA A 1 88 ? -17.151 10.240 3.688 1.00 94.19 88 ALA A CA 1
ATOM 629 C C . ALA A 1 88 ? -15.903 9.382 3.405 1.00 94.19 88 ALA A C 1
ATOM 631 O O . ALA A 1 88 ? -16.019 8.173 3.242 1.00 94.19 88 ALA A O 1
ATOM 632 N N . GLN A 1 89 ? -14.713 9.991 3.403 1.00 89.44 89 GLN A N 1
ATOM 633 C CA . GLN A 1 89 ? -13.445 9.281 3.198 1.00 89.44 89 GLN A CA 1
ATOM 634 C C . GLN A 1 89 ? -13.096 8.390 4.395 1.00 89.44 89 GLN A C 1
ATOM 636 O O . GLN A 1 89 ? -12.543 7.313 4.214 1.00 89.44 89 GLN A O 1
ATOM 641 N N . MET A 1 90 ? -13.438 8.819 5.615 1.00 92.81 90 MET A N 1
ATOM 642 C CA . MET A 1 90 ? -13.265 7.996 6.814 1.00 92.81 90 MET A CA 1
ATOM 643 C C . MET A 1 90 ? -14.135 6.736 6.763 1.00 92.81 90 MET A C 1
ATOM 645 O O . MET A 1 90 ? -13.635 5.657 7.063 1.00 92.81 90 MET A O 1
ATOM 649 N N . HIS A 1 91 ? -15.404 6.850 6.356 1.00 95.38 91 HIS A N 1
ATOM 650 C CA . HIS A 1 91 ? -16.270 5.679 6.187 1.00 95.38 91 HIS A CA 1
ATOM 651 C C . HIS A 1 91 ? -15.756 4.743 5.091 1.00 95.38 91 HIS A C 1
ATOM 653 O O . HIS A 1 91 ? -15.598 3.558 5.350 1.00 95.38 91 HIS A O 1
ATOM 659 N N . ASP A 1 92 ? -15.399 5.277 3.920 1.00 93.31 92 ASP A N 1
ATOM 660 C CA . ASP A 1 92 ? -14.836 4.481 2.821 1.00 93.31 92 ASP A CA 1
ATOM 661 C C . ASP A 1 92 ? -13.547 3.748 3.237 1.00 93.31 92 ASP A C 1
ATOM 663 O O . ASP A 1 92 ? -13.369 2.573 2.924 1.00 93.31 92 ASP A O 1
ATOM 667 N N . LEU A 1 93 ? -12.670 4.391 4.016 1.00 91.19 93 LEU A N 1
ATOM 668 C CA . LEU A 1 93 ? -11.476 3.745 4.565 1.00 91.19 93 LEU A CA 1
ATOM 669 C C . LEU A 1 93 ? -11.828 2.572 5.493 1.00 91.19 93 LEU A C 1
ATOM 671 O O . LEU A 1 93 ? -11.205 1.514 5.407 1.00 91.19 93 LEU A O 1
ATOM 675 N N . ILE A 1 94 ? -12.805 2.760 6.382 1.00 93.94 94 ILE A N 1
ATOM 676 C CA . ILE A 1 94 ? -13.257 1.723 7.318 1.00 93.94 94 ILE A CA 1
ATOM 677 C C . ILE A 1 94 ? -13.895 0.556 6.554 1.00 93.94 94 ILE A C 1
ATOM 679 O O . ILE A 1 94 ? -13.558 -0.597 6.822 1.00 93.94 94 ILE A O 1
ATOM 683 N N . ASP A 1 95 ? -14.751 0.841 5.574 1.00 95.69 95 ASP A N 1
ATOM 684 C CA . ASP A 1 95 ? -15.407 -0.173 4.746 1.00 95.69 95 ASP A CA 1
ATOM 685 C C . ASP A 1 95 ? -14.375 -1.007 3.976 1.00 95.69 95 ASP A C 1
ATOM 687 O O . ASP A 1 95 ? -14.415 -2.239 4.003 1.00 95.69 95 ASP A O 1
ATOM 691 N N . ARG A 1 96 ? -13.384 -0.352 3.354 1.00 93.00 96 ARG A N 1
ATOM 692 C CA . ARG A 1 96 ? -12.278 -1.034 2.665 1.00 93.00 96 ARG A CA 1
ATOM 693 C C . ARG A 1 96 ? -11.428 -1.864 3.613 1.00 93.00 96 ARG A C 1
ATOM 695 O O . ARG A 1 96 ? -11.041 -2.972 3.252 1.00 93.00 96 ARG A O 1
ATOM 70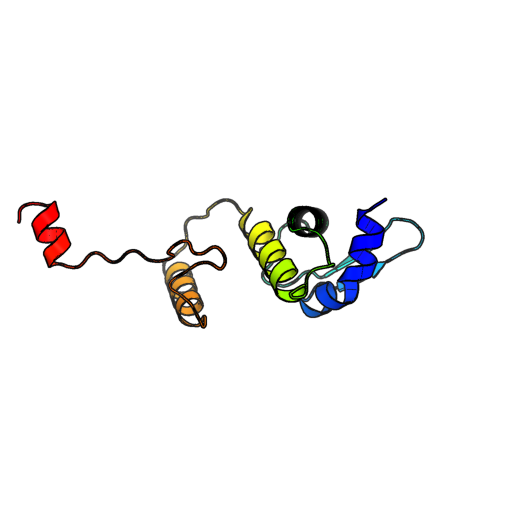2 N N . LEU A 1 97 ? -11.145 -1.358 4.815 1.00 93.62 97 LEU A N 1
ATOM 703 C CA . LEU A 1 97 ? -10.388 -2.104 5.816 1.00 93.62 97 LEU A CA 1
ATOM 704 C C . LEU A 1 97 ? -11.103 -3.412 6.159 1.00 93.62 97 LEU A C 1
ATOM 706 O O . LEU A 1 97 ? -10.475 -4.465 6.119 1.00 93.62 97 LEU A O 1
ATOM 710 N N . PHE A 1 98 ? -12.401 -3.359 6.461 1.00 95.50 98 PHE A N 1
ATOM 711 C CA . PHE A 1 98 ? -13.179 -4.543 6.836 1.00 95.50 98 PHE A CA 1
ATOM 712 C C . PHE A 1 98 ? -13.535 -5.463 5.660 1.00 95.50 98 PHE A C 1
ATOM 714 O O . PHE A 1 98 ? -13.948 -6.597 5.894 1.00 95.50 98 PHE A O 1
ATOM 721 N N . ALA A 1 99 ? -13.330 -5.023 4.417 1.00 94.88 99 ALA A N 1
ATOM 722 C CA . ALA A 1 99 ? -13.400 -5.883 3.237 1.00 94.88 99 ALA A CA 1
ATOM 723 C C . ALA A 1 99 ? -12.150 -6.769 3.053 1.00 94.88 99 ALA A C 1
ATOM 725 O O . ALA A 1 99 ? -12.191 -7.734 2.287 1.00 94.88 99 ALA A O 1
ATOM 726 N N . CYS A 1 100 ? -11.039 -6.470 3.736 1.00 91.75 100 CYS A N 1
ATOM 727 C CA . CYS A 1 100 ? -9.837 -7.302 3.713 1.00 91.75 100 CYS A CA 1
ATOM 728 C C . CYS A 1 100 ? -10.051 -8.634 4.449 1.00 91.75 100 CYS A C 1
ATOM 730 O O . CYS A 1 100 ? -10.751 -8.698 5.455 1.00 91.75 100 CYS A O 1
ATOM 732 N N . GLU A 1 101 ? -9.346 -9.686 4.018 1.00 91.94 101 GLU A N 1
ATOM 733 C CA . GLU A 1 101 ? -9.372 -11.001 4.685 1.00 91.94 101 GLU A CA 1
ATOM 734 C C . GLU A 1 101 ? -8.903 -10.929 6.151 1.00 91.94 101 GLU A C 1
ATOM 736 O O . GLU A 1 101 ? -9.417 -11.634 7.017 1.00 91.94 101 GLU A O 1
ATOM 741 N N . MET A 1 102 ? -7.943 -10.045 6.447 1.00 92.12 102 MET A N 1
ATOM 742 C CA . MET A 1 102 ? -7.381 -9.858 7.785 1.00 92.12 102 MET A CA 1
ATOM 743 C C . MET A 1 102 ? -7.347 -8.366 8.166 1.00 92.12 102 MET A C 1
ATOM 745 O O . MET A 1 102 ? -6.311 -7.719 8.019 1.00 92.12 102 MET A O 1
ATOM 749 N N . PRO A 1 103 ? -8.455 -7.797 8.676 1.00 93.88 103 PRO A N 1
ATOM 750 C CA . PRO A 1 103 ? -8.560 -6.360 8.955 1.00 93.88 103 PRO A CA 1
ATOM 751 C C . PRO A 1 103 ? -7.891 -5.935 10.274 1.00 93.88 103 PRO A C 1
ATOM 753 O O . PRO A 1 103 ? -7.670 -4.751 10.514 1.00 93.88 103 PRO A O 1
ATOM 756 N N . TYR A 1 104 ? -7.575 -6.886 11.158 1.00 93.75 104 TYR A N 1
ATOM 757 C CA . TYR A 1 104 ? -7.130 -6.594 12.527 1.00 93.75 104 TYR A CA 1
ATOM 758 C C . TYR A 1 104 ? -5.614 -6.434 12.676 1.00 93.75 104 TYR A C 1
ATOM 760 O O . TYR A 1 104 ? -5.159 -5.792 13.624 1.00 93.75 104 TYR A O 1
ATOM 768 N N . PHE A 1 105 ? -4.828 -6.994 11.753 1.00 93.50 105 PHE A N 1
ATOM 769 C CA . PHE A 1 105 ? -3.370 -6.978 11.811 1.00 93.50 105 PHE A CA 1
ATOM 770 C C . PHE A 1 105 ? -2.778 -6.547 10.475 1.00 93.50 105 PHE A C 1
ATOM 772 O O . PHE A 1 105 ? -3.191 -6.993 9.411 1.00 93.50 105 PHE A O 1
ATOM 779 N N . THR A 1 106 ? -1.748 -5.709 10.537 1.00 89.38 106 THR A N 1
ATOM 780 C CA . THR A 1 106 ? -0.912 -5.420 9.370 1.00 89.38 106 THR A CA 1
ATOM 781 C C . THR A 1 106 ? -0.158 -6.686 8.935 1.00 89.38 106 THR A C 1
ATOM 783 O O . THR A 1 106 ? 0.121 -7.547 9.774 1.00 89.38 106 THR A O 1
ATOM 786 N N . PRO A 1 107 ? 0.330 -6.769 7.683 1.00 82.56 107 PRO A N 1
ATOM 787 C CA . PRO A 1 107 ? 1.206 -7.861 7.241 1.00 82.56 107 PRO A CA 1
ATOM 788 C C . PRO A 1 107 ? 2.505 -8.020 8.058 1.00 82.56 107 PRO A C 1
ATOM 790 O O . PRO A 1 107 ? 3.222 -9.001 7.887 1.00 82.56 107 PRO A O 1
ATOM 793 N N . GLY A 1 108 ? 2.848 -7.038 8.903 1.00 82.06 108 GLY A N 1
ATOM 794 C CA . GLY A 1 108 ? 3.967 -7.087 9.849 1.00 82.06 108 GLY A CA 1
ATOM 795 C C . GLY A 1 108 ? 3.569 -7.448 11.287 1.00 82.06 108 GLY A C 1
ATOM 796 O O . GLY A 1 108 ? 4.402 -7.316 12.178 1.00 82.06 108 GLY A O 1
ATOM 797 N N . GLY A 1 109 ? 2.314 -7.836 11.536 1.00 87.44 109 GLY A N 1
ATOM 798 C CA . GLY A 1 109 ? 1.812 -8.275 12.843 1.00 87.44 109 GL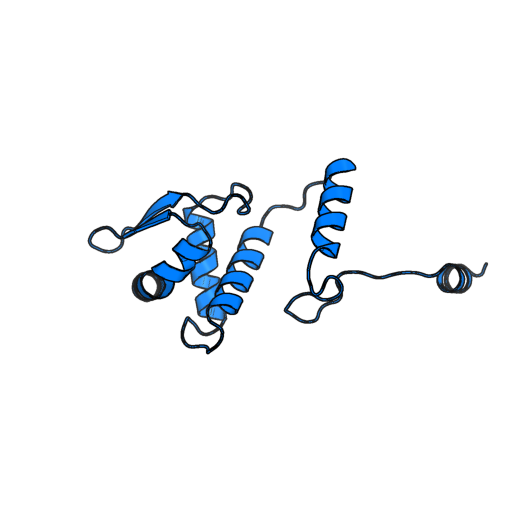Y A CA 1
ATOM 799 C C . GLY A 1 109 ? 1.407 -7.158 13.810 1.00 87.44 109 GLY A C 1
ATOM 800 O O . GLY A 1 109 ? 1.008 -7.441 14.935 1.00 87.44 109 GLY A O 1
ATOM 801 N N . LYS A 1 110 ? 1.487 -5.884 13.406 1.00 90.44 110 LYS A N 1
ATOM 802 C CA . LYS A 1 110 ? 1.013 -4.766 14.243 1.00 90.44 110 LYS A CA 1
ATOM 803 C C . LYS A 1 110 ? -0.519 -4.689 14.225 1.00 90.44 110 LYS A C 1
ATOM 805 O O . LYS A 1 110 ? -1.071 -4.824 13.131 1.00 90.44 110 LYS A O 1
ATOM 810 N N . PRO A 1 111 ? -1.187 -4.437 15.365 1.00 93.69 111 PRO A N 1
ATOM 811 C CA . PRO A 1 111 ? -2.636 -4.260 15.404 1.00 93.69 111 PRO A CA 1
ATOM 812 C C . PRO A 1 111 ? -3.060 -3.005 14.630 1.00 93.69 111 PRO A C 1
ATOM 814 O O . PRO A 1 111 ? -2.376 -1.982 14.686 1.00 93.69 111 PRO A O 1
ATOM 817 N N . VAL A 1 112 ? -4.181 -3.094 13.911 1.00 94.19 112 VAL A N 1
ATOM 818 C CA . VAL A 1 112 ? -4.774 -1.979 13.144 1.00 94.19 112 VAL A CA 1
ATOM 819 C C . VAL A 1 112 ? -5.830 -1.234 13.963 1.00 94.19 112 VAL A C 1
ATOM 821 O O . VAL A 1 112 ? -5.986 -0.025 13.827 1.00 94.19 112 VAL A O 1
ATOM 824 N N . LEU A 1 113 ? -6.539 -1.951 14.836 1.00 93.00 113 LEU A N 1
ATOM 825 C CA . LEU A 1 113 ? -7.662 -1.443 15.618 1.00 93.00 113 LEU A CA 1
ATOM 826 C C . LEU A 1 113 ? -7.405 -1.678 17.106 1.00 93.00 113 LEU A C 1
ATOM 828 O O . LEU A 1 113 ? -6.899 -2.728 17.503 1.00 93.00 113 LEU A O 1
ATOM 832 N N . ILE A 1 114 ? -7.800 -0.711 17.929 1.00 90.44 114 ILE A N 1
ATOM 833 C CA . ILE A 1 114 ? -7.875 -0.845 19.384 1.00 90.44 114 ILE A CA 1
ATOM 834 C C . ILE A 1 114 ? -9.309 -0.500 19.768 1.00 90.44 114 ILE A C 1
ATOM 836 O O . ILE A 1 114 ? -9.816 0.549 19.374 1.00 90.44 114 ILE A O 1
ATOM 840 N N . THR A 1 115 ? -9.969 -1.395 20.497 1.00 89.94 115 THR A N 1
ATOM 841 C CA . THR A 1 115 ? -11.355 -1.209 20.937 1.00 89.94 115 THR A CA 1
ATOM 842 C C . THR A 1 115 ? -11.371 -1.052 22.442 1.00 89.94 115 THR A C 1
ATOM 844 O O . THR A 1 115 ? -10.853 -1.915 23.141 1.00 89.94 115 THR A O 1
ATOM 847 N N . TYR A 1 116 ? -11.988 0.026 22.916 1.00 92.00 116 TYR A N 1
ATOM 848 C CA . TYR A 1 116 ? -12.242 0.247 24.333 1.00 92.00 116 TYR A CA 1
ATOM 849 C C . TYR A 1 116 ? -13.704 -0.073 24.620 1.00 92.00 116 TYR A C 1
ATOM 851 O O . TYR A 1 116 ? -14.605 0.533 24.035 1.00 92.00 116 TYR A O 1
ATOM 859 N N . GLY A 1 117 ? -13.939 -1.055 25.487 1.00 92.00 117 GLY A N 1
ATOM 860 C CA . GLY A 1 117 ? -15.284 -1.382 25.951 1.00 92.00 117 GLY A CA 1
ATOM 861 C C . GLY A 1 117 ? -15.789 -0.361 26.978 1.00 92.00 117 GLY A C 1
ATOM 862 O O . GLY A 1 117 ? -14.976 0.290 27.630 1.00 92.00 117 GLY A O 1
ATOM 863 N N . PRO A 1 118 ? -17.113 -0.240 27.182 1.00 90.38 118 PRO A N 1
ATOM 864 C CA . PRO A 1 118 ? -17.674 0.680 28.175 1.00 90.38 118 P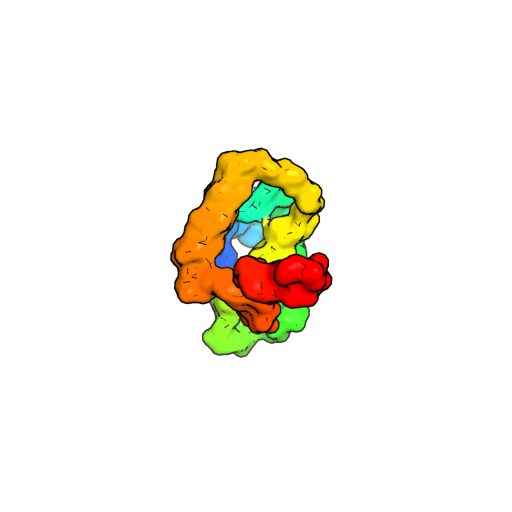RO A CA 1
ATOM 865 C C . PRO A 1 118 ? -17.128 0.420 29.586 1.00 90.38 118 PRO A C 1
ATOM 867 O O . PRO A 1 118 ? -16.710 1.358 30.245 1.00 90.38 118 PRO A O 1
ATOM 870 N N . GLN A 1 119 ? -17.002 -0.848 29.992 1.00 90.38 119 GLN A N 1
ATOM 871 C CA . GLN A 1 119 ? -16.420 -1.227 31.288 1.00 90.38 119 GLN A CA 1
ATOM 872 C C . GLN A 1 119 ? -14.954 -0.792 31.437 1.00 90.38 119 GLN A C 1
ATOM 874 O O . GLN A 1 119 ? -14.561 -0.305 32.488 1.00 90.38 119 GLN A O 1
ATOM 879 N N . GLU A 1 120 ? -14.143 -0.926 30.381 1.00 91.94 120 GLU A N 1
ATOM 880 C CA . GLU A 1 120 ? -12.740 -0.493 30.414 1.00 91.94 120 GLU A CA 1
ATOM 881 C C . GLU A 1 120 ? -12.632 1.036 30.506 1.00 91.94 120 GLU A C 1
ATOM 883 O O . GLU A 1 120 ? -11.720 1.566 31.140 1.00 91.94 120 GLU A O 1
ATOM 888 N N . LEU A 1 121 ? -13.558 1.758 29.870 1.00 92.19 121 LEU A N 1
ATOM 889 C CA . LEU A 1 121 ? -13.637 3.210 29.995 1.00 92.19 121 LEU A CA 1
ATOM 890 C C . LEU A 1 121 ? -14.040 3.610 31.420 1.00 92.19 121 LEU A C 1
ATOM 892 O O . LEU A 1 121 ? -13.380 4.466 32.002 1.00 92.19 121 LEU A O 1
ATOM 896 N N . ASP A 1 122 ? -15.053 2.968 31.993 1.00 91.25 122 ASP A N 1
ATOM 897 C CA . ASP A 1 122 ? -15.514 3.203 33.366 1.00 91.25 122 ASP A CA 1
ATOM 898 C C . ASP A 1 122 ? -14.378 2.982 34.383 1.00 91.25 122 ASP A C 1
ATOM 900 O O . ASP A 1 122 ? -14.058 3.875 35.169 1.00 91.25 122 ASP A O 1
ATOM 904 N N . GLU A 1 123 ? -13.648 1.866 34.275 1.00 91.56 123 GLU A N 1
ATOM 905 C CA . GLU A 1 123 ? -12.475 1.578 35.113 1.00 91.56 123 GLU A CA 1
ATOM 906 C C . GLU A 1 123 ? -11.357 2.622 34.957 1.00 91.56 123 GLU A C 1
ATOM 908 O O . GLU A 1 123 ? -10.777 3.068 35.947 1.00 91.56 123 GLU A O 1
ATOM 913 N N . ARG A 1 124 ? -11.041 3.036 33.721 1.00 89.12 124 ARG A N 1
ATOM 914 C CA . ARG A 1 124 ? -9.968 4.013 33.451 1.00 89.12 124 ARG A CA 1
ATOM 915 C C . ARG A 1 124 ? -10.304 5.425 33.912 1.00 89.12 124 ARG A C 1
ATOM 917 O O . ARG A 1 124 ? -9.388 6.188 34.214 1.00 89.12 124 ARG A O 1
ATOM 924 N N . PHE A 1 125 ? -11.581 5.792 33.892 1.00 91.94 125 PHE A N 1
ATOM 925 C CA . PHE A 1 125 ? -12.053 7.124 34.265 1.00 91.94 125 PHE A CA 1
ATOM 926 C C . PHE A 1 125 ? -12.686 7.167 35.666 1.00 91.94 125 PHE A C 1
ATOM 928 O O . PHE A 1 125 ? -13.241 8.206 36.025 1.00 91.94 125 PHE A O 1
ATOM 935 N N . GLU A 1 126 ? -12.567 6.08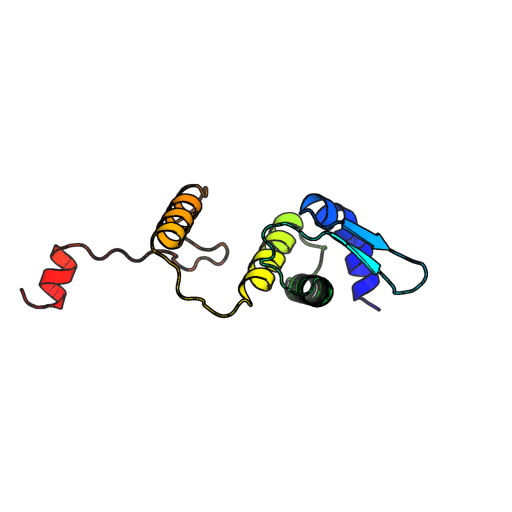5 36.447 1.00 79.75 126 GLU A N 1
ATOM 936 C CA . GLU A 1 126 ? -13.088 5.939 37.817 1.00 79.75 126 GLU A CA 1
ATOM 937 C C . GLU A 1 126 ? -14.588 6.278 37.929 1.00 79.75 126 GLU A C 1
ATOM 939 O O . GLU A 1 126 ? -15.017 6.990 38.843 1.00 79.75 126 GLU A O 1
ATOM 944 N N . ARG A 1 127 ? -15.387 5.807 36.965 1.00 59.88 127 ARG A N 1
ATOM 945 C CA . ARG A 1 127 ? -16.837 6.032 36.896 1.00 59.88 127 ARG A CA 1
ATOM 946 C C . ARG A 1 127 ? -17.647 4.757 37.030 1.00 59.88 127 ARG A C 1
ATOM 948 O O . ARG A 1 127 ? -17.149 3.695 36.618 1.00 59.88 127 ARG A O 1
#

Solvent-accessible surface area (backbone atoms only — not comparable to full-atom values): 7791 Å² total; per-residue (Å²): 123,66,62,62,59,49,47,68,70,44,43,69,60,42,43,74,65,43,35,38,73,47,81,49,86,89,91,45,71,48,78,82,43,65,39,89,82,47,78,82,60,59,68,67,59,50,51,49,46,27,52,51,42,31,49,75,72,65,44,81,81,47,100,54,44,66,61,47,48,52,52,21,44,58,53,46,52,56,71,61,78,90,69,88,71,52,72,70,55,50,49,51,51,52,54,56,42,67,68,42,97,60,54,55,44,46,101,83,70,48,71,70,70,86,86,84,52,71,67,59,48,26,64,74,67,77,99

Secondary structure (DSSP, 8-state):
-HHHHHHHHHHHHHHHTT-EEEEPSSS-EEEEE--GGGTT--HHHHHHHHHHHHHHTTGGGSS-HHHHHHHHHHHHHTTS--PPPPHHHHHHHHHHHHHSS--SB-TTS-BS-----HHHHHHHHT-

Mean predicted aligned error: 7.85 Å

Radius of gyration: 19.16 Å; Cα contacts (8 Å, |Δi|>4): 89; chains: 1; bounding box: 42×33×63 Å

Foldseek 3Di:
DVLQVLCVVCVVLQVVQPWDWDDDPDRDIDTPDHHPLLQPPDPVQLSVQLSVQCVVVPGCPDPPNNVSSVVSNVVSSVPDPDDDDDPVRVVVVVVVLVVDPDNQADPVGHGPDDDDDPVNVCVVVVD